Protein AF-A0A7K1SMG6-F1 (afdb_monomer_lite)

Organism: NCBI:txid2682092

Secondary structure (DSSP, 8-state):
--------HHHHHHHHSHHHHHHHHHHHHHHHHHHHHHHHT------PPPP-TTSPPPHHIIIIIHHHHHHHHHHHHTS----HHHHHHHHHHHHTS-HHHHHHHHHHHIIIIITTTT--HHHHHHHS---SSSHHHHHHHHHHHHHHHTT---

Sequence (154 aa):
MLPKIRVPDSVKNALAYRPLQYALLIAGVLLVVYFIGRNSGKGVTVSYPASPTKDPVTDDFVSKQAPNILDALFQAFDGWSLDVDEKTLAVEKILFLTDNQLVYIFNQYNQRYLAGKGQTLYTVIDGEYFGPIGLAAQRKREILKRMRELGMDK

Structure (mmCIF, N/CA/C/O backbone):
data_AF-A0A7K1SMG6-F1
#
_entry.id   AF-A0A7K1SMG6-F1
#
loop_
_atom_site.group_PDB
_atom_site.id
_atom_site.type_symbol
_atom_site.label_atom_id
_atom_site.label_alt_id
_atom_site.label_comp_id
_atom_site.label_asym_id
_atom_site.label_entity_id
_atom_site.label_seq_id
_atom_site.pdbx_PDB_ins_code
_atom_site.Cartn_x
_atom_site.Cartn_y
_atom_site.Cartn_z
_atom_site.occupancy
_atom_site.B_iso_or_equiv
_atom_site.auth_seq_id
_atom_site.auth_comp_id
_atom_site.auth_asym_id
_atom_site.auth_atom_id
_atom_site.pdbx_PDB_model_num
ATOM 1 N N . MET A 1 1 ? 59.676 -7.497 -63.758 1.00 46.09 1 MET A N 1
ATOM 2 C CA . MET A 1 1 ? 58.516 -8.414 -63.672 1.00 46.09 1 MET A CA 1
ATOM 3 C C . MET A 1 1 ? 57.992 -8.368 -62.244 1.00 46.09 1 MET A C 1
ATOM 5 O O . MET A 1 1 ? 58.746 -8.701 -61.342 1.00 46.09 1 MET A O 1
ATOM 9 N N . LEU A 1 2 ? 56.774 -7.865 -62.019 1.00 50.84 2 LEU A N 1
ATOM 10 C CA . LEU A 1 2 ? 56.185 -7.753 -60.675 1.00 50.84 2 LEU A CA 1
ATOM 11 C C . LEU A 1 2 ? 55.474 -9.067 -60.292 1.00 50.84 2 LEU A C 1
ATOM 13 O O . LEU A 1 2 ? 54.751 -9.613 -61.130 1.00 50.84 2 LEU A O 1
ATOM 17 N N . PRO A 1 3 ? 55.656 -9.589 -59.065 1.00 54.06 3 PRO A N 1
ATOM 18 C CA . PRO A 1 3 ? 55.027 -10.834 -58.642 1.00 54.06 3 PRO A CA 1
ATOM 19 C C . PRO A 1 3 ? 53.518 -10.647 -58.438 1.00 54.06 3 PRO A C 1
ATOM 21 O O . PRO A 1 3 ? 53.059 -9.727 -57.762 1.00 54.06 3 PRO A O 1
ATOM 24 N N . LYS A 1 4 ? 52.732 -11.552 -59.028 1.00 59.34 4 LYS A N 1
ATOM 25 C CA . LYS A 1 4 ? 51.271 -11.589 -58.910 1.00 59.34 4 LYS A CA 1
ATOM 26 C C . LYS A 1 4 ? 50.899 -12.168 -57.541 1.00 59.34 4 LYS A C 1
ATOM 28 O O . LYS A 1 4 ? 51.008 -13.374 -57.331 1.00 59.34 4 LYS A O 1
ATOM 33 N N . ILE A 1 5 ? 50.476 -11.314 -56.610 1.00 62.84 5 ILE A N 1
ATOM 34 C CA . ILE A 1 5 ? 50.035 -11.724 -55.269 1.00 62.84 5 ILE A CA 1
ATOM 35 C C . ILE A 1 5 ? 48.742 -12.543 -55.409 1.00 62.84 5 ILE A C 1
ATOM 37 O O . ILE A 1 5 ? 47.701 -12.024 -55.817 1.00 62.84 5 ILE A O 1
ATOM 41 N N . ARG A 1 6 ? 48.803 -13.843 -55.097 1.00 62.84 6 ARG A N 1
ATOM 42 C CA . ARG A 1 6 ? 47.617 -14.706 -55.000 1.00 62.84 6 ARG A CA 1
ATOM 43 C C . ARG A 1 6 ? 46.948 -14.464 -53.653 1.00 62.84 6 ARG A C 1
ATOM 45 O O . ARG A 1 6 ? 47.481 -14.850 -52.620 1.00 62.84 6 ARG A O 1
ATOM 52 N N . VAL A 1 7 ? 45.773 -13.839 -53.679 1.00 62.19 7 VAL A N 1
ATOM 53 C CA . VAL A 1 7 ? 44.911 -13.721 -52.498 1.00 62.19 7 VAL A CA 1
ATOM 54 C C . VAL A 1 7 ? 44.319 -15.106 -52.189 1.00 62.19 7 VAL A C 1
ATOM 56 O O . VAL A 1 7 ? 43.681 -15.677 -53.082 1.00 62.19 7 VAL A O 1
ATOM 59 N N . PRO A 1 8 ? 44.527 -15.655 -50.978 1.00 63.38 8 PRO A N 1
ATOM 60 C CA . PRO A 1 8 ? 44.025 -16.973 -50.604 1.00 63.38 8 PRO A CA 1
ATOM 61 C C . PRO A 1 8 ? 42.491 -17.008 -50.597 1.00 63.38 8 PRO A C 1
ATOM 63 O O . PRO A 1 8 ? 41.836 -16.043 -50.199 1.00 63.38 8 PRO A O 1
ATOM 66 N N . ASP A 1 9 ? 41.902 -18.123 -51.035 1.00 59.53 9 ASP A N 1
ATOM 67 C CA . ASP A 1 9 ? 40.447 -18.248 -51.225 1.00 59.53 9 ASP A CA 1
ATOM 68 C C . ASP A 1 9 ? 39.642 -18.112 -49.917 1.00 59.53 9 ASP A C 1
ATOM 70 O O . ASP A 1 9 ? 38.480 -17.705 -49.938 1.00 59.53 9 ASP A O 1
ATOM 74 N N . SER A 1 10 ? 40.283 -18.318 -48.760 1.00 56.44 10 SER A N 1
ATOM 75 C CA . SER A 1 10 ? 39.716 -18.033 -47.434 1.00 56.44 10 SER A CA 1
ATOM 76 C C . SER A 1 10 ? 39.336 -16.558 -47.243 1.00 56.44 10 SER A C 1
ATOM 78 O O . SER A 1 10 ? 38.333 -16.260 -46.597 1.00 56.44 10 SER A O 1
ATOM 80 N N . VAL A 1 11 ? 40.078 -15.629 -47.856 1.00 53.91 11 VAL A N 1
ATOM 81 C CA . VAL A 1 11 ? 39.811 -14.182 -47.790 1.00 53.91 11 VAL A CA 1
ATOM 82 C C . VAL A 1 11 ? 38.646 -13.794 -48.706 1.00 53.91 11 VAL A C 1
ATOM 84 O O . VAL A 1 11 ? 37.851 -12.923 -48.356 1.00 53.91 11 VAL A O 1
ATOM 87 N N . LYS A 1 12 ? 38.489 -14.473 -49.850 1.00 52.75 12 LYS A N 1
ATOM 88 C CA . LYS A 1 12 ? 37.363 -14.253 -50.776 1.00 52.75 12 LYS A CA 1
ATOM 89 C C . LYS A 1 12 ? 36.041 -14.724 -50.165 1.00 52.75 12 LYS A C 1
ATOM 91 O O . LYS A 1 12 ? 35.050 -13.998 -50.214 1.00 52.75 12 LYS A O 1
ATOM 96 N N . ASN A 1 13 ? 36.051 -15.882 -49.503 1.00 54.31 13 ASN A N 1
ATOM 97 C CA . ASN A 1 13 ? 34.881 -16.410 -48.799 1.00 54.31 13 ASN A CA 1
ATOM 98 C C . ASN A 1 13 ? 34.505 -15.529 -47.594 1.00 54.31 13 ASN A C 1
ATOM 100 O O . ASN A 1 13 ? 33.335 -15.207 -47.40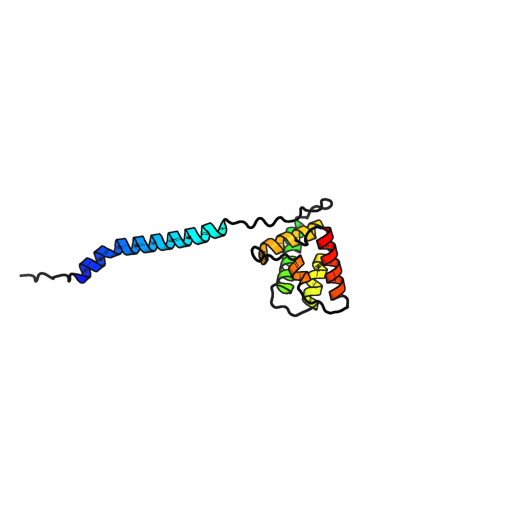8 1.00 54.31 13 ASN A O 1
ATOM 104 N N . ALA A 1 14 ? 35.483 -15.030 -46.830 1.00 51.94 14 ALA A N 1
ATOM 105 C CA . ALA A 1 14 ? 35.239 -14.122 -45.705 1.00 51.94 14 ALA A CA 1
ATOM 106 C C . ALA A 1 14 ? 34.632 -12.758 -46.098 1.00 51.94 14 ALA A C 1
ATOM 108 O O . ALA A 1 14 ? 34.124 -12.057 -45.227 1.00 51.94 14 ALA A O 1
ATOM 109 N N . LEU A 1 15 ? 34.684 -12.359 -47.375 1.00 50.56 15 LEU A N 1
ATOM 110 C CA . LEU A 1 15 ? 34.015 -11.162 -47.904 1.00 50.56 15 LEU A CA 1
ATOM 111 C C . LEU A 1 15 ? 32.612 -11.470 -48.448 1.00 50.56 15 LEU A C 1
ATOM 113 O O . LEU A 1 15 ? 31.715 -10.645 -48.290 1.00 50.56 15 LEU A O 1
ATOM 117 N N . ALA A 1 16 ? 32.402 -12.659 -49.020 1.00 57.97 16 ALA A N 1
ATOM 118 C CA . ALA A 1 16 ? 31.119 -13.076 -49.589 1.00 57.97 16 ALA A CA 1
ATOM 119 C C . ALA A 1 16 ? 30.018 -13.296 -48.532 1.00 57.97 16 ALA A C 1
ATOM 121 O O . ALA A 1 16 ? 28.846 -13.056 -48.810 1.00 57.97 16 ALA A O 1
ATOM 122 N N . TYR A 1 17 ? 30.382 -13.703 -47.308 1.00 56.72 17 TYR A N 1
ATOM 123 C CA . TYR A 1 17 ? 29.419 -13.990 -46.231 1.00 56.72 17 TYR A CA 1
ATOM 124 C C . TYR A 1 17 ? 29.143 -12.816 -45.279 1.00 56.72 17 TYR A C 1
ATOM 126 O O . TYR A 1 17 ? 28.206 -12.891 -44.487 1.00 56.72 17 TYR A O 1
ATOM 134 N N . ARG A 1 18 ? 29.898 -11.711 -45.358 1.00 60.75 18 ARG A N 1
ATOM 135 C CA . ARG A 1 18 ? 29.656 -10.512 -44.529 1.00 60.75 18 ARG A CA 1
ATOM 136 C C . ARG A 1 18 ? 28.255 -9.918 -44.719 1.00 60.75 18 ARG A C 1
ATOM 138 O O . ARG A 1 18 ? 27.611 -9.648 -43.710 1.00 60.75 18 ARG A O 1
ATOM 145 N N . PRO A 1 19 ? 27.724 -9.769 -45.952 1.00 69.69 19 PRO A N 1
ATOM 146 C CA . PRO A 1 19 ? 26.364 -9.264 -46.152 1.00 69.69 19 PRO A CA 1
ATOM 147 C C . PRO A 1 19 ? 25.310 -10.159 -45.490 1.00 69.69 19 PRO A C 1
ATOM 149 O O . PRO A 1 19 ? 24.368 -9.660 -44.882 1.00 69.69 19 PRO A O 1
ATOM 152 N N . LEU A 1 20 ? 25.506 -11.482 -45.548 1.00 73.44 20 LEU A N 1
ATOM 153 C CA . LEU A 1 20 ? 24.613 -12.459 -44.927 1.00 73.44 20 LEU A CA 1
ATOM 154 C C . LEU A 1 20 ? 24.678 -12.390 -43.393 1.00 73.44 20 LEU A C 1
ATOM 156 O O . LEU A 1 20 ? 23.649 -12.462 -42.728 1.00 73.44 20 LEU A O 1
ATOM 160 N N . GLN A 1 21 ? 25.871 -12.193 -42.827 1.00 67.56 21 GLN A N 1
ATOM 161 C CA . GLN A 1 21 ? 26.053 -11.998 -41.386 1.00 67.56 21 GLN A CA 1
ATOM 162 C C . GLN A 1 21 ? 25.358 -10.725 -40.892 1.00 67.56 21 GLN A C 1
ATOM 164 O O . GLN A 1 21 ? 24.660 -10.775 -39.881 1.00 67.56 21 GLN A O 1
ATOM 169 N N . TYR A 1 22 ? 25.480 -9.607 -41.618 1.00 73.31 22 TYR A N 1
ATOM 170 C CA . TYR A 1 22 ? 24.760 -8.377 -41.275 1.00 73.31 22 TYR A CA 1
ATOM 171 C C . TYR A 1 22 ? 23.244 -8.550 -41.401 1.00 73.31 22 TYR A C 1
ATOM 173 O O . TYR A 1 22 ? 22.513 -8.098 -40.524 1.00 73.31 22 TYR A O 1
ATOM 181 N N . ALA A 1 23 ? 22.765 -9.255 -42.431 1.00 77.88 23 ALA A N 1
ATOM 182 C CA . ALA A 1 23 ? 21.342 -9.539 -42.600 1.00 77.88 23 ALA A CA 1
ATOM 183 C C . ALA A 1 23 ? 20.772 -10.374 -41.439 1.00 77.88 23 ALA A C 1
ATOM 185 O O . ALA A 1 23 ? 19.712 -10.044 -40.911 1.00 77.88 23 ALA A O 1
ATOM 186 N N . LEU A 1 24 ? 21.491 -11.410 -40.993 1.00 77.88 24 LEU A N 1
ATOM 187 C CA . LEU A 1 24 ? 21.086 -12.234 -39.848 1.00 77.88 24 LEU A CA 1
ATOM 188 C C . LEU A 1 24 ? 21.120 -11.456 -38.529 1.00 77.88 24 LEU A C 1
ATOM 190 O O . LEU A 1 24 ? 20.232 -11.625 -37.696 1.00 77.88 24 LEU A O 1
ATOM 194 N N . LEU A 1 25 ? 22.108 -10.579 -38.346 1.00 74.94 25 LEU A N 1
ATOM 195 C CA . LEU A 1 25 ? 22.222 -9.751 -37.147 1.00 74.94 25 LEU A CA 1
ATOM 196 C C . LEU A 1 25 ? 21.084 -8.722 -37.081 1.00 74.94 25 LEU A C 1
ATOM 198 O O . LEU A 1 25 ? 20.436 -8.596 -36.045 1.00 74.94 25 LEU A O 1
ATOM 202 N N . ILE A 1 26 ? 20.768 -8.062 -38.200 1.00 78.38 26 ILE A N 1
ATOM 203 C CA . ILE A 1 26 ? 19.621 -7.147 -38.308 1.00 78.38 26 ILE A CA 1
ATOM 204 C C . ILE A 1 26 ? 18.308 -7.899 -38.060 1.00 78.38 26 ILE A C 1
ATOM 206 O O . ILE A 1 26 ? 17.478 -7.432 -37.284 1.00 78.38 26 ILE A O 1
ATOM 210 N N . ALA A 1 27 ? 18.128 -9.082 -38.655 1.00 81.44 27 ALA A N 1
ATOM 211 C CA . ALA A 1 27 ? 16.941 -9.905 -38.427 1.00 81.44 27 ALA A CA 1
ATOM 212 C C . ALA A 1 27 ? 16.802 -10.331 -36.953 1.00 81.44 27 ALA A C 1
ATOM 214 O O . ALA A 1 27 ? 15.702 -10.291 -36.405 1.00 81.44 27 ALA A O 1
ATOM 215 N N . GLY A 1 28 ? 17.911 -10.673 -36.290 1.00 77.00 28 GLY A N 1
ATOM 216 C CA . GLY A 1 28 ? 17.940 -10.982 -34.861 1.00 77.00 28 GLY A CA 1
ATOM 217 C C . GLY A 1 28 ? 17.545 -9.786 -33.993 1.00 77.00 28 GLY A C 1
ATOM 218 O O . GLY A 1 28 ? 16.697 -9.921 -33.113 1.00 77.00 28 GLY A O 1
ATOM 219 N N . VAL A 1 29 ? 18.087 -8.598 -34.281 1.00 77.12 29 VAL A N 1
ATOM 220 C CA . VAL A 1 29 ? 17.718 -7.355 -33.579 1.00 77.12 29 VAL A CA 1
ATOM 221 C C . VAL A 1 29 ? 16.234 -7.039 -33.773 1.00 77.12 29 VAL A C 1
ATOM 223 O O . VAL A 1 29 ? 15.544 -6.744 -32.800 1.00 77.12 29 VAL A O 1
ATOM 226 N N . LEU A 1 30 ? 15.712 -7.160 -34.996 1.00 78.31 30 LEU A N 1
ATOM 227 C CA . LEU A 1 30 ? 14.291 -6.938 -35.279 1.00 78.31 30 LEU A CA 1
ATOM 228 C C . LEU A 1 30 ? 13.389 -7.942 -34.553 1.00 78.31 30 LEU A C 1
ATOM 230 O O . LEU A 1 30 ? 12.340 -7.550 -34.050 1.00 78.31 30 LEU A O 1
ATOM 234 N N . LEU A 1 31 ? 13.800 -9.208 -34.442 1.00 77.88 31 LEU A N 1
ATOM 235 C CA . LEU A 1 31 ? 13.077 -10.219 -33.667 1.00 77.88 31 LEU A CA 1
ATOM 236 C C . LEU A 1 31 ? 13.032 -9.877 -32.178 1.00 77.88 31 LEU A C 1
ATOM 238 O O . LEU A 1 31 ? 11.972 -9.986 -31.567 1.00 77.88 31 LEU A O 1
ATOM 242 N N . VAL A 1 32 ? 14.148 -9.423 -31.602 1.00 70.31 32 VAL A N 1
ATOM 243 C CA . VAL A 1 32 ? 14.207 -8.991 -30.199 1.00 70.31 32 VAL A CA 1
ATOM 244 C C . VAL A 1 32 ? 13.319 -7.767 -29.974 1.00 70.31 32 VAL A C 1
ATOM 246 O O . VAL A 1 32 ? 12.497 -7.776 -29.061 1.00 70.31 32 VAL A O 1
ATOM 249 N N . VAL A 1 33 ? 13.406 -6.750 -30.838 1.00 69.00 33 VAL A N 1
ATOM 250 C CA . VAL A 1 33 ? 12.555 -5.549 -30.768 1.00 69.00 33 VAL A CA 1
ATOM 251 C C . VAL A 1 33 ? 11.076 -5.913 -30.908 1.00 69.00 33 VAL A C 1
ATOM 253 O O . VAL A 1 33 ? 10.251 -5.432 -30.134 1.00 69.00 33 VAL A O 1
ATOM 256 N N . TYR A 1 34 ? 10.733 -6.799 -31.844 1.00 76.38 34 TYR A N 1
ATOM 257 C CA . TYR A 1 34 ? 9.365 -7.275 -32.028 1.00 76.38 34 TYR A CA 1
ATOM 258 C C . TYR A 1 34 ? 8.861 -8.050 -30.808 1.00 76.38 34 TYR A C 1
ATOM 260 O O . TYR A 1 34 ? 7.728 -7.843 -30.383 1.00 76.38 34 TYR A O 1
ATOM 268 N N . PHE A 1 35 ? 9.682 -8.916 -30.211 1.00 70.19 35 PHE A N 1
ATOM 269 C CA . PHE A 1 35 ? 9.285 -9.711 -29.049 1.00 70.19 35 PHE A CA 1
ATOM 270 C C . PHE A 1 35 ? 9.112 -8.845 -27.794 1.00 70.19 35 PHE A C 1
ATOM 272 O O . PHE A 1 35 ? 8.130 -9.004 -27.067 1.00 70.19 35 PHE A O 1
ATOM 279 N N . ILE A 1 36 ? 10.014 -7.880 -27.580 1.00 65.50 36 ILE A N 1
ATOM 280 C CA . ILE A 1 36 ? 9.906 -6.887 -26.504 1.00 65.50 36 ILE A CA 1
ATOM 281 C C . ILE A 1 36 ? 8.651 -6.029 -26.719 1.00 65.50 36 ILE A C 1
ATOM 283 O O . ILE A 1 36 ? 7.796 -5.971 -25.838 1.00 65.50 36 ILE A O 1
ATOM 287 N N . GLY A 1 37 ? 8.467 -5.454 -27.912 1.00 55.41 37 GLY A N 1
ATOM 288 C CA . GLY A 1 37 ? 7.307 -4.613 -28.227 1.00 55.41 37 GLY A CA 1
ATOM 289 C C . GLY A 1 37 ? 5.968 -5.357 -28.160 1.00 55.41 37 GLY A C 1
ATOM 290 O O . GLY A 1 37 ? 4.974 -4.811 -27.682 1.00 55.41 37 GLY A O 1
ATOM 291 N N . ARG A 1 38 ? 5.932 -6.632 -28.570 1.00 60.53 38 ARG A N 1
ATOM 292 C CA . ARG A 1 38 ? 4.728 -7.475 -28.506 1.00 60.53 38 ARG A CA 1
ATOM 293 C C . ARG A 1 38 ? 4.332 -7.830 -27.072 1.00 60.53 38 ARG A C 1
ATOM 295 O O . ARG A 1 38 ? 3.139 -7.966 -26.803 1.00 60.53 38 ARG A O 1
ATOM 302 N N . ASN A 1 39 ? 5.293 -7.952 -26.156 1.00 52.94 39 ASN A N 1
ATOM 303 C CA . ASN A 1 39 ? 5.001 -8.154 -24.736 1.00 52.94 39 ASN A CA 1
ATOM 304 C C . ASN A 1 39 ? 4.610 -6.850 -24.025 1.00 52.94 39 ASN A C 1
ATOM 306 O O . ASN A 1 39 ? 3.801 -6.899 -23.104 1.00 52.94 39 ASN A O 1
ATOM 310 N N . SER A 1 40 ? 5.086 -5.690 -24.488 1.00 53.66 40 SER A N 1
ATOM 311 C CA . SER A 1 40 ? 4.705 -4.382 -23.932 1.00 53.66 40 SER A CA 1
ATOM 312 C C . SER A 1 40 ? 3.270 -3.942 -24.267 1.00 53.66 40 SER A C 1
ATOM 314 O O . SER A 1 40 ? 2.722 -3.094 -23.571 1.00 53.66 40 SER A O 1
ATOM 316 N N . GLY A 1 41 ? 2.643 -4.508 -25.307 1.00 38.84 41 GLY A N 1
ATOM 317 C CA . GLY A 1 41 ? 1.282 -4.153 -25.742 1.00 38.84 41 GLY A CA 1
ATOM 318 C C . GLY A 1 41 ? 0.144 -4.913 -25.048 1.00 38.84 41 GLY A C 1
ATOM 319 O O . GLY A 1 41 ? -1.024 -4.574 -25.236 1.00 38.84 41 GLY A O 1
ATOM 320 N N . LYS A 1 42 ? 0.448 -5.937 -24.240 1.00 44.34 42 LYS A N 1
ATOM 321 C CA . LYS A 1 42 ? -0.553 -6.595 -23.392 1.00 44.34 42 LYS A CA 1
ATOM 322 C C . LYS A 1 42 ? -0.743 -5.756 -22.136 1.00 44.34 42 LYS A C 1
ATOM 324 O O . LYS A 1 42 ? -0.232 -6.092 -21.073 1.00 44.34 42 LYS A O 1
ATOM 329 N N . GLY A 1 43 ? -1.461 -4.645 -22.276 1.00 41.19 43 GLY A N 1
ATOM 330 C CA . GLY A 1 43 ? -1.985 -3.934 -21.121 1.00 41.19 43 GLY A CA 1
ATOM 331 C C . GLY A 1 43 ? -2.814 -4.921 -20.310 1.00 41.19 43 GLY A C 1
ATOM 332 O O . GLY A 1 43 ? -3.878 -5.347 -20.754 1.00 41.19 43 GLY A O 1
ATOM 333 N N . VAL A 1 44 ? -2.307 -5.333 -19.149 1.00 43.50 44 VAL A N 1
ATOM 334 C CA . VAL A 1 44 ? -3.148 -5.948 -18.128 1.00 43.50 44 VAL A CA 1
ATOM 335 C C . VAL A 1 44 ? -4.167 -4.869 -17.795 1.00 43.50 44 VAL A C 1
ATOM 337 O O . VAL A 1 44 ? -3.828 -3.867 -17.167 1.00 43.50 44 VAL A O 1
ATOM 340 N N . THR A 1 45 ? -5.388 -5.007 -18.306 1.00 39.62 45 THR A N 1
ATOM 341 C CA . THR A 1 45 ? -6.499 -4.136 -17.936 1.00 39.62 45 THR A CA 1
ATOM 342 C C . THR A 1 45 ? -6.851 -4.476 -16.498 1.00 39.62 45 THR A C 1
ATOM 344 O O . THR A 1 45 ? -7.728 -5.296 -16.233 1.00 39.62 45 THR A O 1
ATOM 347 N N . VAL A 1 46 ? -6.095 -3.913 -15.559 1.00 49.94 46 VAL A N 1
ATOM 348 C CA . VAL A 1 46 ? -6.457 -3.944 -14.150 1.00 49.94 46 VAL A CA 1
ATOM 349 C C . VAL A 1 46 ? -7.680 -3.039 -14.038 1.00 49.94 46 VAL A C 1
ATOM 351 O O . VAL A 1 46 ? -7.604 -1.833 -14.272 1.00 49.94 46 VAL A O 1
ATOM 354 N N . SER A 1 47 ? -8.840 -3.648 -13.802 1.00 47.31 47 SER A N 1
ATOM 355 C CA . SER A 1 47 ? -10.087 -2.927 -13.568 1.00 47.31 47 SER A CA 1
ATOM 356 C C . SER A 1 47 ? -10.009 -2.291 -12.187 1.00 47.31 47 SER A C 1
ATOM 358 O O . SER A 1 47 ? -10.358 -2.920 -11.192 1.00 47.31 47 SER A O 1
ATOM 360 N N . TYR A 1 48 ? -9.519 -1.059 -12.124 1.00 56.88 48 TYR A N 1
ATOM 361 C CA . TYR A 1 48 ? -9.451 -0.304 -10.881 1.00 56.88 48 TYR A CA 1
ATOM 362 C C . TYR A 1 48 ? -10.839 0.212 -10.471 1.00 56.88 48 TYR A C 1
ATOM 364 O O . TYR A 1 48 ? -11.623 0.601 -11.345 1.00 56.88 48 TYR A O 1
ATOM 372 N N . PRO A 1 49 ? -11.165 0.239 -9.167 1.00 58.66 49 PRO A N 1
ATOM 373 C CA . PRO A 1 49 ? -12.420 0.809 -8.704 1.00 58.66 49 PRO A CA 1
ATOM 374 C C . PRO A 1 49 ? -12.501 2.296 -9.059 1.00 58.66 49 PRO A C 1
ATOM 376 O O . PRO A 1 49 ? -11.521 3.043 -8.974 1.00 58.66 49 PRO A O 1
ATOM 379 N N . ALA A 1 50 ? -13.691 2.719 -9.485 1.00 59.94 50 ALA A N 1
ATOM 380 C CA . ALA A 1 50 ? -13.972 4.114 -9.780 1.00 59.94 50 ALA A CA 1
ATOM 381 C C . ALA A 1 50 ? -13.984 4.940 -8.485 1.00 59.94 50 ALA A C 1
ATOM 383 O O . ALA A 1 50 ? -14.448 4.474 -7.446 1.00 59.94 50 ALA A O 1
ATOM 384 N N . SER A 1 51 ? -13.489 6.178 -8.561 1.00 57.72 51 SER A N 1
ATOM 385 C CA . SER A 1 51 ? -13.423 7.089 -7.416 1.00 57.72 51 SER A CA 1
ATOM 386 C C . SER A 1 51 ? -14.827 7.317 -6.819 1.00 57.72 51 SER A C 1
ATOM 388 O O . SER A 1 51 ? -15.728 7.727 -7.562 1.00 57.72 51 SER A O 1
ATOM 390 N N . PRO A 1 52 ? -15.046 7.073 -5.513 1.00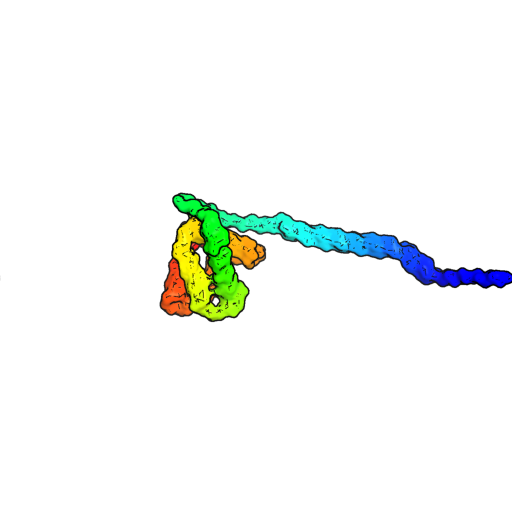 54.09 52 PRO A N 1
ATOM 391 C CA . PRO A 1 52 ? -16.313 7.334 -4.830 1.00 54.09 52 PRO A CA 1
ATOM 392 C C . PRO A 1 52 ? -16.560 8.847 -4.752 1.00 54.09 52 PRO A C 1
ATOM 394 O O . PRO A 1 52 ? -16.106 9.556 -3.857 1.00 54.09 52 PRO A O 1
ATOM 397 N N . THR A 1 53 ? -17.249 9.386 -5.748 1.00 57.66 53 THR A N 1
ATOM 398 C CA . THR A 1 53 ? -17.460 10.828 -5.915 1.00 57.66 53 THR A CA 1
ATOM 399 C C . THR A 1 53 ? -18.145 11.460 -4.696 1.00 57.66 53 THR A C 1
ATOM 401 O O . THR A 1 53 ? -19.318 11.202 -4.439 1.00 57.66 53 THR A O 1
ATOM 404 N N . LYS A 1 54 ? -17.392 12.314 -3.979 1.00 53.06 54 LYS A N 1
ATOM 405 C CA . LYS A 1 54 ? -17.858 13.352 -3.033 1.00 53.06 54 LYS A CA 1
ATOM 406 C C . LYS A 1 54 ? -16.807 14.458 -2.823 1.00 53.06 54 LYS A C 1
ATOM 408 O O . LYS A 1 54 ? -17.199 15.614 -2.791 1.00 53.06 54 LYS A O 1
ATOM 413 N N . ASP A 1 55 ? -15.508 14.130 -2.841 1.00 56.12 55 ASP A N 1
ATOM 414 C CA . ASP A 1 55 ? -14.404 15.113 -2.773 1.00 56.12 55 ASP A CA 1
ATOM 415 C C . ASP A 1 55 ? -13.372 14.912 -3.900 1.00 56.12 55 ASP A C 1
ATOM 417 O O . ASP A 1 55 ? -12.766 13.840 -3.966 1.00 56.12 55 ASP A O 1
ATOM 421 N N . PRO A 1 56 ? -13.128 15.887 -4.795 1.00 64.75 56 PRO A N 1
ATOM 422 C CA . PRO A 1 56 ? -12.113 15.739 -5.833 1.00 64.75 56 PRO A CA 1
ATOM 423 C C . PRO A 1 56 ? -10.712 15.625 -5.220 1.00 64.75 56 PRO A C 1
ATOM 425 O O . PRO A 1 56 ? -10.374 16.311 -4.254 1.00 64.75 56 PRO A O 1
ATOM 428 N N . VAL A 1 57 ? -9.871 14.771 -5.806 1.00 74.50 57 VAL A N 1
ATOM 429 C CA . VAL A 1 57 ? -8.443 14.739 -5.471 1.00 74.50 57 VAL A CA 1
ATOM 430 C C . VAL A 1 57 ? -7.829 16.059 -5.938 1.00 74.50 57 VAL A C 1
ATOM 432 O O . VAL A 1 57 ? -7.931 16.403 -7.112 1.00 74.50 57 VAL A O 1
ATOM 435 N N . THR A 1 58 ? -7.234 16.819 -5.020 1.00 79.12 58 THR A N 1
ATOM 436 C CA . THR A 1 58 ? -6.668 18.136 -5.331 1.00 79.12 58 THR A CA 1
ATOM 437 C C . THR A 1 58 ? -5.285 18.017 -5.969 1.00 79.12 58 THR A C 1
ATOM 439 O O . THR A 1 58 ? -4.512 17.115 -5.640 1.00 79.12 58 THR A O 1
ATOM 442 N N . ASP A 1 59 ? -4.927 18.981 -6.819 1.00 76.12 59 ASP A N 1
ATOM 443 C CA . ASP A 1 59 ? -3.587 19.052 -7.421 1.00 76.12 59 ASP A CA 1
ATOM 444 C C . ASP A 1 59 ? -2.479 19.171 -6.363 1.00 76.12 59 ASP A C 1
ATOM 446 O O . ASP A 1 59 ? -1.384 18.634 -6.533 1.00 76.12 59 ASP A O 1
ATOM 450 N N . ASP A 1 60 ? -2.763 19.832 -5.236 1.00 80.12 60 ASP A N 1
ATOM 451 C CA . ASP A 1 60 ? -1.836 19.936 -4.105 1.00 80.12 60 ASP A CA 1
ATOM 452 C C . ASP A 1 60 ? -1.543 18.561 -3.487 1.00 80.12 60 ASP A C 1
ATOM 454 O O . ASP A 1 60 ? -0.382 18.206 -3.272 1.00 80.12 60 ASP A O 1
ATOM 458 N N . PHE A 1 61 ? -2.577 17.737 -3.291 1.00 86.06 61 PHE A N 1
ATOM 459 C CA . PHE A 1 61 ? -2.394 16.368 -2.825 1.00 86.06 61 PHE A CA 1
ATOM 460 C C . PHE A 1 61 ? -1.564 15.553 -3.821 1.00 86.06 61 PHE A C 1
ATOM 462 O O . PHE A 1 61 ? -0.582 14.925 -3.425 1.00 86.06 61 PHE A O 1
ATOM 469 N N . VAL A 1 62 ? -1.924 15.593 -5.108 1.00 83.56 62 VAL A N 1
ATOM 470 C CA . VAL A 1 62 ? -1.248 14.826 -6.166 1.00 83.56 62 VAL A CA 1
ATOM 471 C C . VAL A 1 62 ? 0.229 15.196 -6.280 1.00 83.56 62 VAL A C 1
ATOM 473 O O . VAL A 1 62 ? 1.069 14.310 -6.425 1.00 83.56 62 VAL A O 1
ATOM 476 N N . SER A 1 63 ? 0.551 16.487 -6.215 1.00 76.94 63 SER A N 1
ATOM 477 C CA . SER A 1 63 ? 1.912 16.979 -6.438 1.00 76.94 63 SER A CA 1
ATOM 478 C C . SER A 1 63 ? 2.799 16.940 -5.192 1.00 76.94 63 SER A C 1
ATOM 480 O O . SER A 1 63 ? 4.004 16.745 -5.332 1.00 76.94 63 SER A O 1
ATOM 482 N N . LYS A 1 64 ? 2.243 17.102 -3.982 1.00 81.81 64 LYS A N 1
ATOM 483 C CA . LYS A 1 64 ? 3.046 17.248 -2.752 1.00 81.81 64 LYS A CA 1
ATOM 484 C C . LYS A 1 64 ? 2.926 16.087 -1.778 1.00 81.81 64 LYS A C 1
ATOM 486 O O . LYS A 1 64 ? 3.905 15.740 -1.123 1.00 81.81 64 LYS A O 1
ATOM 491 N N . GLN A 1 65 ? 1.740 15.504 -1.634 1.00 87.44 65 GLN A N 1
ATOM 492 C CA . GLN A 1 65 ? 1.482 14.511 -0.585 1.00 87.44 65 GLN A CA 1
ATOM 493 C C . GLN A 1 65 ? 1.566 13.087 -1.126 1.00 87.44 65 GLN A C 1
ATOM 495 O O . GLN A 1 65 ? 2.237 12.241 -0.538 1.00 87.44 65 GLN A O 1
ATOM 500 N N . ALA A 1 66 ? 0.945 12.833 -2.277 1.00 87.56 66 ALA A N 1
ATOM 501 C CA . ALA A 1 66 ? 0.882 11.509 -2.873 1.00 87.56 66 ALA A CA 1
ATOM 502 C C . ALA A 1 66 ? 2.256 10.877 -3.165 1.00 87.56 66 ALA A C 1
ATOM 504 O O . ALA A 1 66 ? 2.400 9.691 -2.871 1.00 87.56 66 ALA A O 1
ATOM 505 N N . PRO A 1 67 ? 3.280 11.602 -3.669 1.00 90.62 67 PRO A N 1
ATOM 506 C CA . PRO A 1 67 ? 4.603 11.016 -3.891 1.00 90.62 67 PRO A CA 1
ATOM 507 C C . PRO A 1 67 ? 5.222 10.495 -2.590 1.00 90.62 67 PRO A C 1
ATOM 509 O O . PRO A 1 67 ? 5.611 9.337 -2.520 1.00 90.62 67 PRO A O 1
ATOM 512 N N . ASN A 1 68 ? 5.179 11.302 -1.525 1.00 91.06 68 ASN A N 1
ATOM 513 C CA . ASN A 1 68 ? 5.713 10.930 -0.213 1.00 91.06 68 ASN A CA 1
ATOM 514 C C . ASN A 1 68 ? 4.990 9.723 0.404 1.00 91.06 68 ASN A C 1
ATOM 516 O O . ASN A 1 68 ? 5.598 8.920 1.107 1.00 91.06 68 ASN A O 1
ATOM 520 N N . ILE A 1 69 ? 3.679 9.602 0.173 1.00 92.38 69 ILE A N 1
ATOM 521 C CA . ILE A 1 69 ? 2.894 8.453 0.640 1.00 92.38 69 ILE A CA 1
ATOM 522 C C . ILE A 1 69 ? 3.267 7.197 -0.152 1.00 92.38 69 ILE A C 1
ATOM 524 O O . ILE A 1 69 ? 3.463 6.143 0.445 1.00 92.38 69 ILE A O 1
ATOM 528 N N . LEU A 1 70 ? 3.387 7.304 -1.476 1.00 92.00 70 LEU A N 1
ATOM 529 C CA . LEU A 1 70 ? 3.761 6.182 -2.337 1.00 92.00 70 LEU A CA 1
ATOM 530 C C . LEU A 1 70 ? 5.170 5.673 -2.025 1.00 92.00 70 LEU A C 1
ATOM 532 O O . LEU A 1 70 ? 5.357 4.463 -1.939 1.00 92.00 70 LEU A O 1
ATOM 536 N N . ASP A 1 71 ? 6.119 6.576 -1.779 1.00 90.62 71 ASP A N 1
ATOM 537 C CA . ASP A 1 71 ? 7.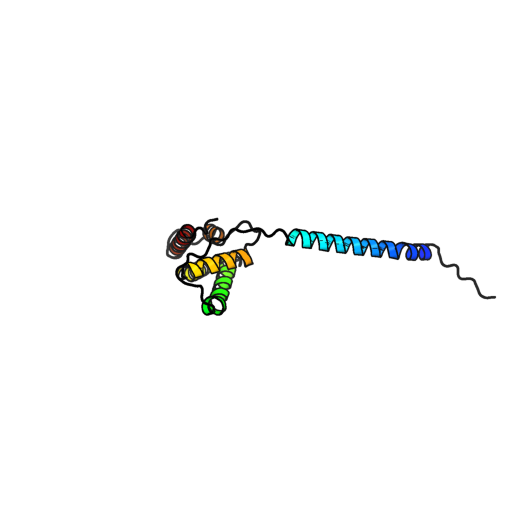483 6.214 -1.393 1.00 90.62 71 ASP A CA 1
ATOM 538 C C . ASP A 1 71 ? 7.517 5.516 -0.026 1.00 90.62 71 ASP A C 1
ATOM 540 O O . ASP A 1 71 ? 8.193 4.501 0.126 1.00 90.62 71 ASP A O 1
ATOM 544 N N . ALA A 1 72 ? 6.738 5.996 0.952 1.00 90.88 72 ALA A N 1
ATOM 545 C CA . ALA A 1 72 ? 6.630 5.352 2.262 1.00 90.88 72 ALA A CA 1
ATOM 546 C C . ALA A 1 72 ? 6.012 3.945 2.172 1.00 90.88 72 ALA A C 1
ATOM 548 O O . ALA A 1 72 ? 6.496 3.016 2.812 1.00 90.88 72 ALA A O 1
ATOM 549 N N . LEU A 1 73 ? 4.966 3.766 1.358 1.00 92.88 73 LEU A N 1
ATOM 550 C CA . LEU A 1 73 ? 4.380 2.445 1.107 1.00 92.88 73 LEU A CA 1
ATOM 551 C C . LEU A 1 73 ? 5.375 1.516 0.405 1.00 92.88 73 LEU A C 1
ATOM 553 O O . LEU A 1 73 ? 5.453 0.336 0.733 1.00 92.88 73 LEU A O 1
ATOM 557 N N . PHE A 1 74 ? 6.137 2.040 -0.557 1.00 90.88 74 PHE A N 1
ATOM 558 C CA . PHE A 1 74 ? 7.153 1.267 -1.259 1.00 90.88 74 PHE A CA 1
ATOM 559 C C . PHE A 1 74 ? 8.244 0.795 -0.295 1.00 90.88 74 PHE A C 1
ATOM 561 O O . PHE A 1 74 ? 8.547 -0.392 -0.272 1.00 90.88 74 PHE A O 1
ATOM 568 N N . GLN A 1 75 ? 8.785 1.680 0.546 1.00 89.38 75 GLN A N 1
ATOM 569 C CA . GLN A 1 75 ? 9.801 1.319 1.542 1.00 89.38 75 GLN A CA 1
ATOM 570 C C . GLN A 1 75 ? 9.292 0.273 2.542 1.00 89.38 75 GLN A C 1
ATOM 572 O O . GLN A 1 75 ? 9.993 -0.703 2.810 1.00 89.38 75 GLN A O 1
ATOM 577 N N . ALA A 1 76 ? 8.051 0.425 3.009 1.00 90.00 76 ALA A N 1
ATOM 578 C CA . ALA A 1 76 ? 7.457 -0.469 3.994 1.00 90.00 76 ALA A CA 1
ATOM 579 C C . ALA A 1 76 ? 7.146 -1.881 3.462 1.00 90.00 76 ALA A C 1
ATOM 581 O O . ALA A 1 76 ? 7.229 -2.840 4.229 1.00 90.00 76 ALA A O 1
ATOM 582 N N . PHE A 1 77 ? 6.746 -2.017 2.192 1.00 88.00 77 PHE A N 1
ATOM 583 C CA . PHE A 1 77 ? 6.191 -3.275 1.670 1.00 88.00 77 PHE A CA 1
ATOM 584 C C . PHE A 1 77 ? 6.978 -3.924 0.530 1.00 88.00 77 PHE A C 1
ATOM 586 O O . PHE A 1 77 ? 6.970 -5.144 0.408 1.00 88.00 77 PHE A O 1
ATOM 593 N N . ASP A 1 78 ? 7.647 -3.136 -0.309 1.00 80.38 78 ASP A N 1
ATOM 594 C CA . ASP A 1 78 ? 8.504 -3.652 -1.386 1.00 80.38 78 ASP A CA 1
ATOM 595 C C . ASP A 1 78 ? 9.997 -3.515 -1.037 1.00 80.38 78 ASP A C 1
ATOM 597 O O . ASP A 1 78 ? 10.833 -4.289 -1.516 1.00 80.38 78 ASP A O 1
ATOM 601 N N . GLY A 1 79 ? 10.350 -2.546 -0.187 1.00 65.94 79 GLY A N 1
ATOM 602 C CA . GLY A 1 79 ? 11.621 -2.530 0.520 1.00 65.94 79 GLY A CA 1
ATOM 603 C C . GLY A 1 79 ? 11.682 -3.727 1.462 1.00 65.94 79 GLY A C 1
ATOM 604 O O . GLY A 1 79 ? 10.663 -4.179 1.972 1.00 65.94 79 GLY A O 1
ATOM 605 N N . TRP A 1 80 ? 12.869 -4.278 1.703 1.00 63.62 80 TRP A N 1
ATOM 606 C CA . TRP A 1 80 ? 13.065 -5.415 2.616 1.00 63.62 80 TRP A CA 1
ATOM 607 C C . TRP A 1 80 ? 12.847 -5.038 4.098 1.00 63.62 80 TRP A C 1
ATOM 609 O O . TRP A 1 80 ? 13.587 -5.487 4.975 1.00 63.62 80 TRP A O 1
ATOM 619 N N . SER A 1 81 ? 11.868 -4.181 4.389 1.00 71.44 81 SER A N 1
ATOM 620 C CA . SER A 1 81 ? 11.533 -3.763 5.735 1.00 71.44 81 SER A CA 1
ATOM 621 C C . SER A 1 81 ? 10.864 -4.912 6.482 1.00 71.44 81 SER A C 1
ATOM 623 O O . SER A 1 81 ? 9.794 -5.421 6.129 1.00 71.44 81 SER A O 1
ATOM 625 N N . LEU A 1 82 ? 11.529 -5.335 7.550 1.00 76.62 82 LEU A N 1
ATOM 626 C CA . LEU A 1 82 ? 10.975 -6.240 8.552 1.00 76.62 82 LEU A CA 1
ATOM 627 C C . LEU A 1 82 ? 10.366 -5.461 9.726 1.00 76.62 82 LEU A C 1
ATOM 629 O O . LEU A 1 82 ? 9.873 -6.079 10.668 1.00 76.62 82 LEU A O 1
ATOM 633 N N . ASP A 1 83 ? 10.404 -4.127 9.674 1.00 87.38 83 ASP A N 1
ATOM 634 C CA . ASP A 1 83 ? 9.966 -3.271 10.764 1.00 87.38 83 ASP A CA 1
ATOM 635 C C . ASP A 1 83 ? 8.442 -3.087 10.739 1.00 87.38 83 ASP A C 1
ATOM 637 O O . ASP A 1 83 ? 7.848 -2.554 9.798 1.00 87.38 83 ASP A O 1
ATOM 641 N N . VAL A 1 84 ? 7.796 -3.556 11.805 1.00 87.19 84 VAL A N 1
ATOM 642 C CA . VAL A 1 84 ? 6.349 -3.422 11.995 1.00 87.19 84 VAL A CA 1
ATOM 643 C C . VAL A 1 84 ? 5.962 -1.960 12.212 1.00 87.19 84 VAL A C 1
ATOM 645 O O . VAL A 1 84 ? 4.867 -1.564 11.807 1.00 87.19 84 VAL A O 1
ATOM 648 N N . ASP A 1 85 ? 6.837 -1.147 12.800 1.00 88.31 85 ASP A N 1
ATOM 649 C CA . ASP A 1 85 ? 6.548 0.259 13.076 1.00 88.31 85 ASP A CA 1
ATOM 650 C C . ASP A 1 85 ? 6.526 1.071 11.777 1.00 88.31 85 ASP A C 1
ATOM 652 O O . ASP A 1 85 ? 5.607 1.863 11.559 1.00 88.31 85 ASP A O 1
ATOM 656 N N . GLU A 1 86 ? 7.455 0.801 10.855 1.00 89.25 86 GLU A N 1
ATOM 657 C CA . GLU A 1 86 ? 7.479 1.414 9.522 1.00 89.25 86 GLU A CA 1
ATOM 658 C C . GLU A 1 86 ? 6.216 1.065 8.719 1.00 89.25 86 GLU A C 1
ATOM 660 O O . GLU A 1 86 ? 5.544 1.949 8.176 1.00 89.25 86 GLU A O 1
ATOM 665 N N . LYS A 1 87 ? 5.823 -0.216 8.721 1.00 90.31 87 LYS A N 1
ATOM 666 C CA . LYS A 1 87 ? 4.582 -0.687 8.083 1.00 90.31 87 LYS A CA 1
ATOM 667 C C . LYS A 1 87 ? 3.341 -0.058 8.705 1.00 90.31 87 LYS A C 1
ATOM 669 O O . LYS A 1 87 ? 2.416 0.340 7.993 1.00 90.31 87 LYS A O 1
ATOM 674 N N . THR A 1 88 ? 3.321 0.072 10.028 1.00 91.94 88 THR A N 1
ATOM 675 C CA . THR A 1 88 ? 2.217 0.704 10.759 1.00 91.94 88 THR A CA 1
ATOM 676 C C . THR A 1 88 ? 2.100 2.180 10.412 1.00 91.94 88 THR A C 1
ATOM 678 O O . THR A 1 88 ? 0.997 2.638 10.117 1.00 91.94 88 THR A O 1
ATOM 681 N N . LEU A 1 89 ? 3.218 2.907 10.363 1.00 91.56 89 LEU A N 1
ATOM 682 C CA . LEU A 1 89 ? 3.252 4.314 9.972 1.00 91.56 89 LEU A CA 1
ATOM 683 C C . LEU A 1 89 ? 2.774 4.509 8.524 1.00 91.56 89 LEU A C 1
ATOM 685 O O . LEU A 1 89 ? 2.013 5.435 8.236 1.00 91.56 89 LEU A O 1
ATOM 689 N N . ALA A 1 90 ? 3.196 3.635 7.607 1.00 92.62 90 ALA A N 1
ATOM 690 C CA . ALA A 1 90 ? 2.772 3.682 6.211 1.00 92.62 90 ALA A CA 1
ATOM 691 C C . ALA A 1 90 ? 1.257 3.451 6.067 1.00 92.62 90 ALA A C 1
ATOM 693 O O . ALA A 1 90 ? 0.580 4.205 5.363 1.00 92.62 90 ALA A O 1
ATOM 694 N N . VAL A 1 91 ? 0.703 2.473 6.795 1.00 93.75 91 VAL A N 1
ATOM 695 C CA . VAL A 1 91 ? -0.749 2.241 6.864 1.00 93.75 91 VAL A CA 1
ATOM 696 C C . VAL A 1 91 ? -1.479 3.424 7.495 1.00 93.75 91 VAL A C 1
ATOM 698 O O . VAL A 1 91 ? -2.535 3.827 7.014 1.00 93.75 91 VAL A O 1
ATOM 701 N N . GLU A 1 92 ? -0.929 4.015 8.550 1.00 93.06 92 GLU A N 1
ATOM 702 C CA . GLU A 1 92 ? -1.550 5.150 9.226 1.00 93.06 92 GLU A CA 1
ATOM 703 C C . GLU A 1 92 ? -1.649 6.378 8.306 1.00 93.06 92 GLU A C 1
ATOM 705 O O . GLU A 1 92 ? -2.694 7.029 8.262 1.00 93.06 92 GLU A O 1
ATOM 710 N N . LYS A 1 93 ? -0.625 6.636 7.479 1.00 92.69 93 LYS A N 1
ATOM 711 C CA . LYS A 1 93 ? -0.652 7.706 6.466 1.00 92.69 93 LYS A CA 1
ATOM 712 C C . LYS A 1 93 ? -1.813 7.559 5.484 1.00 92.69 93 LYS A C 1
ATOM 714 O O . LYS A 1 93 ? -2.421 8.564 5.128 1.00 92.69 93 LYS A O 1
ATOM 719 N N . ILE A 1 94 ? -2.127 6.337 5.046 1.00 94.69 94 ILE A N 1
ATOM 720 C CA . ILE A 1 94 ? -3.247 6.100 4.122 1.00 94.69 94 ILE A CA 1
ATOM 721 C C . ILE A 1 94 ? -4.601 5.997 4.829 1.00 94.69 94 ILE A C 1
ATOM 723 O O . ILE A 1 94 ? -5.631 6.281 4.221 1.00 94.69 94 ILE A O 1
ATOM 727 N N . LEU A 1 95 ? -4.614 5.648 6.117 1.00 93.81 95 LEU A N 1
ATOM 728 C CA . LEU A 1 95 ? -5.837 5.546 6.908 1.00 93.81 95 LEU A CA 1
ATOM 729 C C . LEU A 1 95 ? -6.545 6.895 7.071 1.00 93.81 95 LEU A C 1
ATOM 731 O O . LEU A 1 95 ? -7.773 6.933 7.058 1.00 93.81 95 LEU A O 1
ATOM 735 N N . PHE A 1 96 ? -5.792 7.991 7.168 1.00 89.62 96 PHE A N 1
ATOM 736 C CA . PHE A 1 96 ? -6.339 9.343 7.331 1.00 89.62 96 PHE A CA 1
ATOM 737 C C . PHE A 1 96 ? -6.676 10.065 6.019 1.00 89.62 96 PHE A C 1
ATOM 739 O O . PHE A 1 96 ? -7.157 11.197 6.050 1.00 89.62 96 PHE A O 1
ATOM 746 N N . LEU A 1 97 ? -6.450 9.433 4.866 1.00 91.31 97 LEU A N 1
ATOM 747 C CA . LEU A 1 97 ? -6.829 10.001 3.571 1.00 91.31 97 LEU A CA 1
ATOM 748 C C . LEU A 1 97 ? -8.346 10.050 3.406 1.00 91.31 97 LEU A C 1
ATOM 750 O O . LEU A 1 97 ? -9.063 9.275 4.035 1.00 91.31 97 LEU A O 1
ATOM 754 N N . THR A 1 98 ? -8.853 10.901 2.515 1.00 90.19 98 THR A N 1
ATOM 755 C CA . THR A 1 98 ? -10.242 10.786 2.036 1.00 90.19 98 THR A CA 1
ATOM 756 C C . THR A 1 98 ? -10.407 9.546 1.152 1.00 90.19 98 THR A C 1
ATOM 758 O O . THR A 1 98 ? -9.420 8.988 0.672 1.00 90.19 98 THR A O 1
ATOM 761 N N . ASP A 1 99 ? -11.641 9.090 0.910 1.00 90.12 99 ASP A N 1
ATOM 762 C CA . ASP A 1 99 ? -11.864 7.881 0.099 1.00 90.12 99 ASP A CA 1
ATOM 763 C C . ASP A 1 99 ? -11.300 8.035 -1.324 1.00 90.12 99 ASP A C 1
ATOM 765 O O . ASP A 1 99 ? -10.670 7.121 -1.850 1.00 90.12 99 ASP A O 1
ATOM 769 N N . ASN A 1 100 ? -11.437 9.222 -1.922 1.00 86.00 100 ASN A N 1
ATOM 770 C CA . ASN A 1 100 ? -10.900 9.512 -3.256 1.00 86.00 100 ASN A CA 1
ATOM 771 C C . ASN A 1 100 ? -9.371 9.574 -3.278 1.00 86.00 100 ASN A C 1
ATOM 773 O O . ASN A 1 100 ? -8.749 9.066 -4.210 1.00 86.00 100 ASN A O 1
ATOM 777 N N . GLN A 1 101 ? -8.751 10.144 -2.244 1.00 89.00 101 GLN A N 1
ATOM 778 C CA . GLN A 1 101 ? -7.296 10.120 -2.094 1.00 89.00 101 GLN A CA 1
ATOM 779 C C . GLN A 1 101 ? -6.780 8.693 -1.889 1.00 89.00 101 GLN A C 1
ATOM 781 O O . GLN A 1 101 ? -5.770 8.321 -2.481 1.00 89.00 101 GLN A O 1
ATOM 786 N N . LEU A 1 102 ? -7.481 7.876 -1.100 1.00 92.88 102 LEU A N 1
ATOM 787 C CA . LEU A 1 102 ? -7.114 6.483 -0.874 1.00 92.88 102 LEU A CA 1
ATOM 788 C C . LEU A 1 102 ? -7.214 5.661 -2.165 1.00 92.88 102 LEU A C 1
ATOM 790 O O . LEU A 1 102 ? -6.267 4.954 -2.501 1.00 92.88 102 LEU A O 1
ATOM 794 N N . VAL A 1 103 ? -8.306 5.802 -2.925 1.00 90.00 103 VAL A N 1
ATOM 795 C CA . VAL A 1 103 ? -8.457 5.156 -4.241 1.00 90.00 103 VAL A CA 1
ATOM 796 C C . VAL A 1 103 ? -7.374 5.629 -5.211 1.00 90.00 103 VAL A C 1
ATOM 798 O O . VAL A 1 103 ? -6.792 4.819 -5.933 1.00 90.00 103 VAL A O 1
ATOM 801 N N . TYR A 1 104 ? -7.039 6.921 -5.202 1.00 88.69 104 TYR A N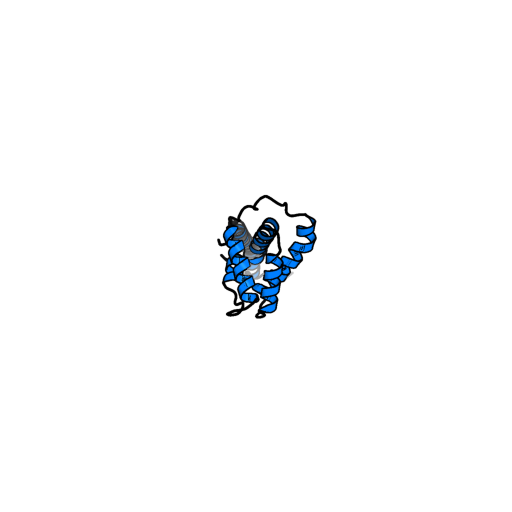 1
ATOM 802 C CA . TYR A 1 104 ? -5.940 7.446 -6.007 1.00 88.69 104 TYR A CA 1
ATOM 803 C C . TYR A 1 104 ? -4.600 6.789 -5.646 1.00 88.69 104 TYR A C 1
ATOM 805 O O . TYR A 1 104 ? -3.905 6.300 -6.537 1.00 88.69 104 TYR A O 1
ATOM 813 N N . ILE A 1 105 ? -4.248 6.731 -4.357 1.00 93.56 105 ILE A N 1
ATOM 814 C CA . ILE A 1 105 ? -3.007 6.096 -3.891 1.00 93.56 105 ILE A CA 1
ATOM 815 C C . ILE A 1 105 ? -2.991 4.608 -4.227 1.00 93.56 105 ILE A C 1
ATOM 817 O O . ILE A 1 105 ? -1.985 4.126 -4.738 1.00 93.56 105 ILE A O 1
ATOM 821 N N . PHE A 1 106 ? -4.099 3.896 -4.018 1.00 92.56 106 PHE A N 1
ATOM 822 C CA . PHE A 1 106 ? -4.236 2.488 -4.384 1.00 92.56 106 PHE A CA 1
ATOM 823 C C . PHE A 1 106 ? -3.947 2.260 -5.871 1.00 92.56 106 PHE A C 1
ATOM 825 O O . PHE A 1 106 ? -3.101 1.436 -6.222 1.00 92.56 106 PHE A O 1
ATOM 832 N N . ASN A 1 107 ? -4.588 3.037 -6.746 1.00 88.88 107 ASN A N 1
ATOM 833 C CA . ASN A 1 107 ? -4.406 2.923 -8.191 1.00 88.88 107 ASN A CA 1
ATOM 834 C C . ASN A 1 107 ? -2.967 3.247 -8.603 1.00 88.88 107 ASN A C 1
ATOM 836 O O . ASN A 1 107 ? -2.366 2.511 -9.383 1.00 88.88 107 ASN A O 1
ATOM 840 N N . GLN A 1 108 ? -2.395 4.322 -8.054 1.00 89.06 108 GLN A N 1
ATOM 841 C CA . GLN A 1 108 ? -1.019 4.716 -8.348 1.00 89.06 108 GLN A CA 1
ATOM 842 C C . GLN A 1 108 ? -0.002 3.682 -7.860 1.00 89.06 108 GLN A C 1
ATOM 844 O O . GLN A 1 108 ? 0.922 3.353 -8.600 1.00 89.06 108 GLN A O 1
ATOM 849 N N . TYR A 1 109 ? -0.169 3.144 -6.653 1.00 91.88 109 TYR A N 1
ATOM 850 C CA . TYR A 1 109 ? 0.727 2.130 -6.104 1.00 91.88 109 TYR A CA 1
ATOM 851 C C . TYR A 1 109 ? 0.681 0.847 -6.937 1.00 91.88 109 TYR A C 1
ATOM 853 O O . TYR A 1 109 ? 1.718 0.360 -7.389 1.00 91.88 109 TYR A O 1
ATOM 861 N N . ASN A 1 110 ? -0.524 0.346 -7.226 1.00 90.62 110 ASN A N 1
ATOM 862 C CA . ASN A 1 110 ? -0.705 -0.863 -8.025 1.00 90.62 110 ASN A CA 1
ATOM 863 C C . ASN A 1 110 ? -0.107 -0.706 -9.425 1.00 90.62 110 ASN A C 1
ATOM 865 O O . ASN A 1 110 ? 0.597 -1.594 -9.901 1.00 90.62 110 ASN A O 1
ATOM 869 N N . GLN A 1 111 ? -0.339 0.442 -10.067 1.00 87.50 111 GLN A N 1
ATOM 870 C CA . GLN A 1 111 ? 0.204 0.732 -11.388 1.00 87.50 111 GLN A CA 1
ATOM 871 C C . GLN A 1 111 ? 1.738 0.803 -11.388 1.00 87.50 111 GLN A C 1
ATOM 873 O O . GLN A 1 111 ? 2.363 0.337 -12.338 1.00 87.50 111 GLN A O 1
ATOM 878 N N . ARG A 1 112 ? 2.348 1.397 -10.355 1.00 88.56 112 ARG A N 1
ATOM 879 C CA . ARG A 1 112 ? 3.801 1.629 -10.299 1.00 88.56 112 ARG A CA 1
ATOM 880 C C . ARG A 1 112 ? 4.588 0.398 -9.864 1.00 88.56 112 ARG A C 1
ATOM 882 O O . ARG A 1 112 ? 5.641 0.135 -10.437 1.00 88.56 112 ARG A O 1
ATOM 889 N N . TYR A 1 113 ? 4.094 -0.339 -8.871 1.00 88.06 113 TYR A N 1
ATOM 890 C CA . TYR A 1 113 ? 4.893 -1.354 -8.176 1.00 88.06 113 TYR A CA 1
ATOM 891 C C . TYR A 1 113 ? 4.358 -2.778 -8.322 1.00 88.06 113 TYR A C 1
ATOM 893 O O . TYR A 1 113 ? 5.131 -3.731 -8.198 1.00 88.06 113 TYR A O 1
ATOM 901 N N . LEU A 1 114 ? 3.066 -2.951 -8.623 1.00 86.94 114 LEU A N 1
ATOM 902 C CA . LEU A 1 114 ? 2.415 -4.268 -8.658 1.00 86.94 114 LEU A CA 1
ATOM 903 C C . LEU A 1 114 ? 1.887 -4.674 -10.041 1.00 86.94 114 LEU A C 1
ATOM 905 O O . LEU A 1 114 ? 1.334 -5.766 -10.199 1.00 86.94 114 LEU A O 1
ATOM 909 N N . ALA A 1 115 ? 2.085 -3.840 -11.063 1.00 81.94 115 ALA A N 1
ATOM 910 C CA . ALA A 1 115 ? 1.646 -4.128 -12.421 1.00 81.94 115 ALA A CA 1
ATOM 911 C C . ALA A 1 115 ? 2.221 -5.468 -12.913 1.00 81.94 115 ALA A C 1
ATOM 913 O O . ALA A 1 115 ? 3.433 -5.672 -12.962 1.00 81.94 115 ALA A O 1
ATOM 914 N N . GLY A 1 116 ? 1.332 -6.401 -13.264 1.00 74.94 116 GLY A N 1
ATOM 915 C CA . GLY A 1 116 ? 1.707 -7.738 -13.734 1.00 74.94 116 GLY A CA 1
ATOM 916 C C . GLY A 1 116 ? 2.104 -8.739 -12.640 1.00 74.94 116 GLY A C 1
ATOM 917 O O . GLY A 1 116 ? 2.388 -9.884 -12.980 1.00 74.94 116 GLY A O 1
ATOM 918 N N . LYS A 1 117 ? 2.080 -8.362 -11.351 1.00 82.44 117 LYS A N 1
ATOM 919 C CA . LYS A 1 117 ? 2.372 -9.273 -10.224 1.00 82.44 117 LYS A CA 1
ATOM 920 C C . LYS A 1 117 ? 1.157 -10.079 -9.743 1.00 82.44 117 LYS A C 1
ATOM 922 O O . LYS A 1 117 ? 1.314 -10.971 -8.918 1.00 82.44 117 LYS A O 1
ATOM 927 N N . GLY A 1 118 ? -0.050 -9.774 -10.233 1.00 82.81 118 GLY A N 1
ATOM 928 C CA . GLY A 1 118 ? -1.290 -10.421 -9.770 1.00 82.81 118 GLY A CA 1
ATOM 929 C C . GLY A 1 118 ? -1.631 -10.109 -8.308 1.00 82.81 118 GLY A C 1
ATOM 930 O O . GLY A 1 118 ? -2.353 -10.867 -7.672 1.00 82.81 118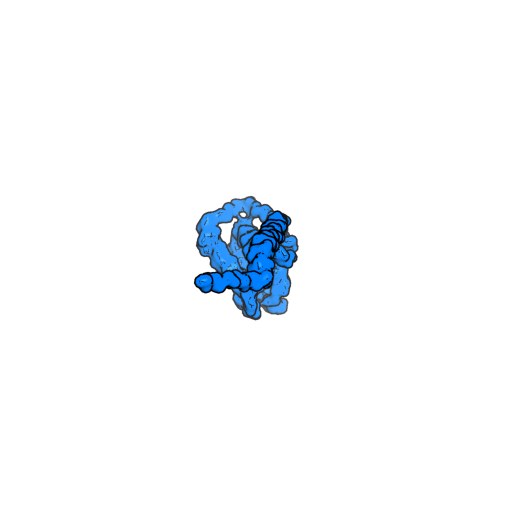 GLY A O 1
ATOM 931 N N . GLN A 1 119 ? -1.080 -9.015 -7.784 1.00 87.31 119 GLN A N 1
ATOM 932 C CA . GLN A 1 119 ? -1.278 -8.519 -6.429 1.00 87.31 119 GLN A CA 1
ATOM 933 C C . GLN A 1 119 ? -1.801 -7.086 -6.490 1.00 87.31 119 GLN A C 1
ATOM 935 O O . GLN A 1 119 ? -1.537 -6.351 -7.445 1.00 87.31 119 GLN A O 1
ATOM 940 N N . THR A 1 120 ? -2.486 -6.678 -5.433 1.00 91.69 120 THR A N 1
ATOM 941 C CA . THR A 1 120 ? -2.859 -5.288 -5.167 1.00 91.69 120 THR A CA 1
ATOM 942 C C . THR A 1 120 ? -2.348 -4.848 -3.805 1.00 91.69 120 THR A C 1
ATOM 944 O O . THR A 1 120 ? -2.032 -5.680 -2.952 1.00 91.69 120 THR A O 1
ATOM 947 N N . LEU A 1 121 ? -2.296 -3.537 -3.570 1.00 93.12 121 LEU A N 1
ATOM 948 C CA . LEU A 1 121 ? -1.917 -2.961 -2.281 1.00 93.12 121 LEU A CA 1
ATOM 949 C C . LEU A 1 121 ? -2.741 -3.565 -1.133 1.00 93.12 121 LEU A C 1
ATOM 951 O O . LEU A 1 121 ? -2.203 -3.791 -0.055 1.00 93.12 121 LEU A O 1
ATOM 955 N N . TYR A 1 122 ? -4.012 -3.901 -1.381 1.00 94.56 122 TYR A N 1
ATOM 956 C CA . TYR A 1 122 ? -4.841 -4.635 -0.425 1.00 94.56 122 TYR A CA 1
ATOM 957 C C . TYR A 1 122 ? -4.208 -5.983 -0.057 1.00 94.56 122 TYR A C 1
ATOM 959 O O . TYR A 1 122 ? -3.962 -6.244 1.116 1.00 94.56 122 TYR A O 1
ATOM 967 N N . THR A 1 123 ? -3.901 -6.822 -1.052 1.00 93.81 123 THR A N 1
ATOM 968 C CA . THR A 1 123 ? -3.320 -8.157 -0.817 1.00 93.81 123 THR A CA 1
ATOM 969 C C . THR A 1 123 ? -1.928 -8.097 -0.194 1.00 93.81 123 THR A C 1
ATOM 971 O O . THR A 1 123 ? -1.578 -8.973 0.590 1.00 93.81 123 THR A O 1
ATOM 974 N N . VAL A 1 124 ? -1.157 -7.049 -0.500 1.00 92.94 124 VAL A N 1
ATOM 975 C CA . VAL A 1 124 ? 0.150 -6.801 0.115 1.00 92.94 124 VAL A CA 1
ATOM 976 C C . VAL A 1 124 ? -0.031 -6.508 1.603 1.00 92.94 124 VAL A C 1
ATOM 978 O O . VAL A 1 124 ? 0.510 -7.227 2.434 1.00 92.94 124 VAL A O 1
ATOM 981 N N . ILE A 1 125 ? -0.875 -5.538 1.966 1.00 93.75 125 ILE A N 1
ATOM 982 C CA . ILE A 1 125 ? -1.143 -5.213 3.377 1.00 93.75 125 ILE A CA 1
ATOM 983 C C . ILE A 1 125 ? -1.734 -6.424 4.120 1.00 93.75 125 ILE A C 1
ATOM 985 O O . ILE A 1 125 ? -1.378 -6.682 5.273 1.00 93.75 125 ILE A O 1
ATOM 989 N N . ASP A 1 126 ? -2.630 -7.182 3.483 1.00 93.81 126 ASP A N 1
ATOM 990 C CA . ASP A 1 126 ? -3.264 -8.361 4.081 1.00 93.81 126 ASP A CA 1
ATOM 991 C C . ASP A 1 126 ? -2.277 -9.514 4.315 1.00 93.81 126 ASP A C 1
ATOM 993 O O . ASP A 1 126 ? -2.326 -10.162 5.363 1.00 93.81 126 ASP A O 1
ATOM 997 N N . GLY A 1 127 ? -1.320 -9.715 3.408 1.00 90.06 127 GLY A N 1
ATOM 998 C CA . GLY A 1 127 ? -0.264 -10.720 3.547 1.00 90.06 127 GLY A CA 1
ATOM 999 C C . GLY A 1 127 ? 0.800 -10.381 4.596 1.00 90.06 127 GLY A C 1
ATOM 1000 O O . GLY A 1 127 ? 1.489 -11.274 5.082 1.00 90.06 127 GLY A O 1
ATOM 1001 N N . GLU A 1 128 ? 0.921 -9.110 4.978 1.00 90.06 128 GLU A N 1
ATOM 1002 C CA . GLU A 1 128 ? 2.004 -8.632 5.836 1.00 90.06 128 GLU A CA 1
ATOM 1003 C C . GLU A 1 128 ? 1.749 -8.819 7.334 1.00 90.06 128 GLU A C 1
ATOM 1005 O O . GLU A 1 128 ? 0.621 -8.714 7.833 1.00 90.06 128 GLU A O 1
ATOM 1010 N N . TYR A 1 129 ? 2.821 -9.071 8.087 1.00 87.38 129 TYR A N 1
ATOM 1011 C CA . TYR A 1 129 ? 2.747 -9.277 9.532 1.00 87.38 129 TYR A CA 1
ATOM 1012 C C . TYR A 1 129 ? 2.827 -7.951 10.301 1.00 87.38 129 TYR A C 1
ATOM 1014 O O . TYR A 1 129 ? 3.795 -7.210 10.178 1.00 87.38 129 TYR A O 1
ATOM 1022 N N . PHE A 1 130 ? 1.817 -7.688 11.138 1.00 89.25 130 PHE A N 1
ATOM 1023 C CA . PHE A 1 130 ? 1.691 -6.477 11.971 1.00 89.25 130 PHE A CA 1
ATOM 1024 C C . PHE A 1 130 ? 1.656 -6.796 13.479 1.00 89.25 130 PHE A C 1
ATOM 1026 O O . PHE A 1 130 ? 1.249 -5.969 14.294 1.00 89.25 130 PHE A O 1
ATOM 1033 N N . GLY A 1 131 ? 2.028 -8.018 13.869 1.00 83.00 131 GLY A N 1
ATOM 1034 C CA . GLY A 1 131 ? 1.847 -8.501 15.238 1.00 83.00 131 GLY A CA 1
ATOM 1035 C C . GLY A 1 131 ? 0.481 -9.163 15.490 1.00 83.00 131 GLY A C 1
ATOM 1036 O O . GLY A 1 131 ? -0.455 -9.003 14.702 1.00 83.00 131 GLY A O 1
ATOM 1037 N N . PRO A 1 132 ? 0.346 -9.926 16.593 1.00 78.19 132 PRO A N 1
ATOM 1038 C CA . PRO A 1 132 ? -0.864 -10.694 16.890 1.00 78.19 132 PRO A CA 1
ATOM 1039 C C . PRO A 1 132 ? -2.003 -9.823 17.446 1.00 78.19 132 PRO A C 1
ATOM 1041 O O . PRO A 1 132 ? -3.175 -10.083 17.182 1.00 78.19 132 PRO A O 1
ATOM 1044 N N . ILE A 1 133 ? -1.667 -8.781 18.210 1.00 76.88 133 ILE A N 1
ATOM 1045 C CA . ILE A 1 133 ? -2.587 -7.859 18.887 1.00 76.88 133 ILE A CA 1
ATOM 1046 C C . ILE A 1 133 ? -1.900 -6.497 19.073 1.00 76.88 133 ILE A C 1
ATOM 1048 O O . ILE A 1 133 ? -0.675 -6.431 19.123 1.00 76.88 133 ILE A O 1
ATOM 1052 N N . GLY A 1 134 ? -2.678 -5.417 19.183 1.00 86.06 134 GLY A N 1
ATOM 1053 C CA . GLY A 1 134 ? -2.168 -4.056 19.399 1.00 86.06 134 GLY A CA 1
ATOM 1054 C C . GLY A 1 134 ? -2.559 -3.062 18.304 1.00 86.06 134 GLY A C 1
ATOM 1055 O O . GLY A 1 134 ? -3.357 -3.377 17.415 1.00 86.06 134 GLY A O 1
ATOM 1056 N N . LEU A 1 135 ? -1.996 -1.851 18.392 1.00 88.38 135 LEU A N 1
ATOM 1057 C CA . LEU A 1 135 ? -2.315 -0.726 17.507 1.00 88.38 135 LEU A CA 1
ATOM 1058 C C . LEU A 1 135 ? -2.047 -1.068 16.035 1.00 88.38 135 LEU A C 1
ATOM 1060 O O . LEU A 1 135 ? -2.932 -0.893 15.206 1.00 88.38 135 LEU A O 1
ATOM 1064 N N . ALA A 1 136 ? -0.883 -1.643 15.727 1.00 89.62 136 ALA A N 1
ATOM 1065 C CA . ALA A 1 136 ? -0.496 -2.067 14.380 1.00 89.62 136 ALA A CA 1
ATOM 1066 C C . ALA A 1 136 ? -1.533 -3.009 13.736 1.00 89.62 136 ALA A C 1
ATOM 1068 O O . ALA A 1 136 ? -2.068 -2.740 12.657 1.00 89.62 136 ALA A O 1
ATOM 1069 N N . ALA A 1 137 ? -1.907 -4.075 14.449 1.00 90.31 137 ALA A N 1
ATOM 1070 C CA . ALA A 1 137 ? -2.919 -5.023 13.994 1.00 90.31 137 ALA A CA 1
ATOM 1071 C C . ALA A 1 137 ? -4.314 -4.378 13.848 1.00 90.31 137 ALA A C 1
ATOM 1073 O O . ALA A 1 137 ? -5.080 -4.752 12.960 1.00 90.31 137 ALA A O 1
ATOM 1074 N N . GLN A 1 138 ? -4.664 -3.408 14.702 1.00 92.56 138 GLN A N 1
ATOM 1075 C CA . GLN A 1 138 ? -5.913 -2.651 14.585 1.00 92.56 138 GLN A CA 1
ATOM 1076 C C . GLN A 1 138 ? -5.922 -1.758 13.341 1.00 92.56 138 GLN A C 1
ATOM 1078 O O . GLN A 1 138 ? -6.883 -1.821 12.577 1.00 92.56 138 GLN A O 1
ATOM 1083 N N . ARG A 1 139 ? -4.849 -0.994 13.105 1.00 92.62 139 ARG A N 1
ATOM 1084 C CA . ARG A 1 139 ? -4.691 -0.121 11.932 1.00 92.62 139 ARG A CA 1
ATOM 1085 C C . ARG A 1 139 ? -4.782 -0.911 10.632 1.00 92.62 139 ARG A C 1
ATOM 1087 O O . ARG A 1 139 ? -5.533 -0.519 9.743 1.00 92.62 139 ARG A O 1
ATOM 1094 N N . LYS A 1 140 ? -4.120 -2.073 10.568 1.00 94.12 140 LYS A N 1
ATOM 1095 C CA . LYS A 1 140 ? -4.252 -3.021 9.452 1.00 94.12 140 LYS A CA 1
ATOM 1096 C C . LYS A 1 140 ? -5.713 -3.412 9.207 1.00 94.12 140 LYS A C 1
ATOM 1098 O O . LYS A 1 140 ? -6.203 -3.309 8.087 1.00 94.12 140 LYS A O 1
ATOM 1103 N N . ARG A 1 141 ? -6.439 -3.852 10.241 1.00 94.38 141 ARG A N 1
ATOM 1104 C CA . ARG A 1 141 ? -7.850 -4.253 10.086 1.00 94.38 141 ARG A CA 1
ATOM 1105 C C . ARG A 1 141 ? -8.734 -3.099 9.621 1.00 94.38 141 ARG A C 1
ATOM 1107 O O . ARG A 1 141 ? -9.624 -3.314 8.805 1.00 94.38 141 ARG A O 1
ATOM 1114 N N . GLU A 1 142 ? -8.497 -1.901 10.142 1.00 95.12 142 GLU A N 1
ATOM 1115 C CA . GLU A 1 142 ? -9.268 -0.705 9.812 1.00 95.12 142 GLU A CA 1
ATOM 1116 C C . GLU A 1 142 ? -9.083 -0.307 8.344 1.00 95.12 142 GLU A C 1
ATOM 1118 O O . GLU A 1 142 ? -10.075 -0.139 7.631 1.00 95.12 142 GLU A O 1
ATOM 1123 N N . ILE A 1 143 ? -7.834 -0.261 7.860 1.00 96.00 143 ILE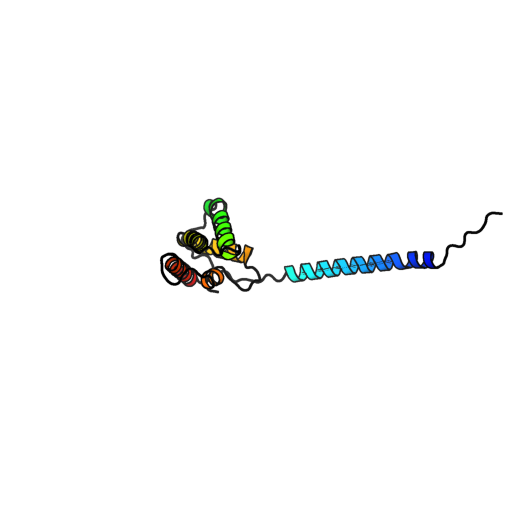 A N 1
ATOM 1124 C CA . ILE A 1 143 ? -7.572 0.067 6.456 1.00 96.00 143 ILE A CA 1
ATOM 1125 C C . ILE A 1 143 ? -8.101 -1.016 5.515 1.00 96.00 143 ILE A C 1
ATOM 1127 O O . ILE A 1 143 ? -8.752 -0.687 4.529 1.00 96.00 143 ILE A O 1
ATOM 1131 N N . LEU A 1 144 ? -7.913 -2.303 5.833 1.00 96.00 144 LEU A N 1
ATOM 1132 C CA . LEU A 1 144 ? -8.399 -3.398 4.987 1.00 96.00 144 LEU A CA 1
ATOM 1133 C C . LEU A 1 144 ? -9.926 -3.411 4.914 1.00 96.00 144 LEU A C 1
ATOM 1135 O O . LEU A 1 144 ? -10.494 -3.615 3.842 1.00 96.00 144 LEU A O 1
ATOM 1139 N N . LYS A 1 145 ? -10.606 -3.144 6.036 1.00 95.81 145 LYS A N 1
ATOM 1140 C CA . LYS A 1 145 ? -12.063 -2.996 6.056 1.00 95.81 145 LYS A CA 1
ATOM 1141 C C . LYS A 1 145 ? -12.500 -1.855 5.136 1.00 95.81 145 LYS A C 1
ATOM 1143 O O . LYS A 1 145 ? -13.342 -2.077 4.270 1.00 95.81 145 LYS A O 1
ATOM 1148 N N . ARG A 1 146 ? -11.893 -0.675 5.279 1.00 94.50 146 ARG A N 1
ATOM 1149 C CA . ARG A 1 146 ? -12.202 0.492 4.445 1.00 94.50 146 ARG A CA 1
ATOM 1150 C C . ARG A 1 146 ? -11.932 0.225 2.964 1.00 94.50 146 ARG A C 1
ATOM 1152 O O . ARG A 1 146 ? -12.738 0.574 2.112 1.00 94.50 146 ARG A O 1
ATOM 1159 N N . MET A 1 147 ? -10.830 -0.449 2.643 1.00 94.62 147 MET A N 1
ATOM 1160 C CA . MET A 1 147 ? -10.505 -0.793 1.261 1.00 94.62 147 MET A CA 1
ATOM 1161 C C . MET A 1 147 ? -11.519 -1.764 0.649 1.00 94.62 147 MET A C 1
ATOM 1163 O O . MET A 1 147 ? -11.887 -1.612 -0.515 1.00 94.62 147 MET A O 1
ATOM 1167 N N . ARG A 1 148 ? -12.029 -2.714 1.438 1.00 93.75 148 ARG A N 1
ATOM 1168 C CA . ARG A 1 148 ? -13.096 -3.628 1.016 1.00 93.75 148 ARG A CA 1
ATOM 1169 C C . ARG A 1 148 ? -14.420 -2.907 0.773 1.00 93.75 148 ARG A C 1
ATOM 1171 O O . ARG A 1 148 ? -15.084 -3.181 -0.219 1.00 93.75 148 ARG A O 1
ATOM 1178 N N . GLU A 1 149 ? -14.789 -1.967 1.640 1.00 92.25 149 GLU A N 1
ATOM 1179 C CA . GLU A 1 149 ? -15.993 -1.136 1.463 1.00 92.25 149 GLU A CA 1
ATOM 1180 C C . GLU A 1 149 ? -15.940 -0.306 0.169 1.00 92.25 149 GLU A C 1
ATOM 1182 O O . GLU A 1 149 ? -16.973 -0.027 -0.436 1.00 92.25 149 GLU A O 1
ATOM 1187 N N . LEU A 1 150 ? -14.731 0.014 -0.296 1.00 89.38 150 LEU A N 1
ATOM 1188 C CA . LEU A 1 150 ? -14.461 0.722 -1.547 1.00 89.38 150 LEU A CA 1
ATOM 1189 C C . LEU A 1 150 ? -14.220 -0.203 -2.759 1.00 89.38 150 LEU A C 1
ATOM 1191 O O . LEU A 1 150 ? -13.927 0.284 -3.850 1.00 89.38 150 LEU A O 1
ATOM 1195 N N . GLY A 1 151 ? -14.330 -1.526 -2.595 1.00 88.69 151 GLY A N 1
ATOM 1196 C CA . GLY A 1 151 ? -14.151 -2.503 -3.677 1.00 88.69 151 GLY A CA 1
ATOM 1197 C C . GLY A 1 151 ? -12.710 -2.652 -4.181 1.00 88.69 151 GLY A C 1
ATOM 1198 O O . GLY A 1 151 ? -12.503 -2.995 -5.344 1.00 88.69 151 GLY A O 1
ATOM 1199 N N . MET A 1 152 ? -11.719 -2.367 -3.329 1.00 90.00 152 MET A N 1
ATOM 1200 C CA . MET A 1 152 ? -10.280 -2.497 -3.611 1.00 90.00 152 MET A CA 1
ATOM 1201 C C . MET A 1 152 ? -9.693 -3.860 -3.193 1.00 90.00 152 MET A C 1
ATOM 1203 O O . MET A 1 152 ? -8.477 -4.025 -3.162 1.00 90.00 152 MET A O 1
ATOM 1207 N N . ASP A 1 153 ? -10.533 -4.832 -2.841 1.00 86.81 153 ASP A N 1
ATOM 1208 C CA . ASP A 1 153 ? -10.152 -6.174 -2.379 1.00 86.81 153 ASP A CA 1
ATOM 1209 C C . ASP A 1 153 ? -9.876 -7.177 -3.515 1.00 86.81 153 ASP A C 1
ATOM 1211 O O . ASP A 1 153 ? -9.659 -8.362 -3.260 1.00 86.81 153 ASP A O 1
ATOM 1215 N N . LYS A 1 154 ? -9.892 -6.700 -4.762 1.00 73.75 154 LYS A N 1
ATOM 1216 C CA . LYS A 1 154 ? -9.697 -7.479 -5.989 1.00 73.75 154 LYS A CA 1
ATOM 1217 C C . LYS A 1 154 ? -8.371 -7.160 -6.657 1.00 73.75 154 LYS A C 1
ATOM 1219 O O . LYS A 1 154 ? -7.876 -6.029 -6.456 1.00 73.75 154 LYS A O 1
#

Foldseek 3Di:
DDDDDDDDVVVVVVVVCVVVVVVVVVVVVVVVVCVVVVVVPPQPPPPQFDQPPDDDDDPCCVPPPLVVLLVLLCCCQVNPDPDLVSLLVSLVSLLPDDSRSNSVSQVVNCVPPVRPVPDTSLNSLVPDDNDDDDDSVVSSVSSNVSCVVRVVND

pLDDT: mean 78.14, std 15.66, range [38.84, 96.0]

Radius of gyration: 27.85 Å; chains: 1; bounding box: 76×38×83 Å